Protein AF-M8D9A2-F1 (afdb_monomer_lite)

Structure (mmCIF, N/CA/C/O backbone):
data_AF-M8D9A2-F1
#
_entry.id   AF-M8D9A2-F1
#
loop_
_atom_site.group_PDB
_atom_site.id
_atom_site.type_symbol
_atom_site.label_atom_id
_atom_site.label_alt_id
_atom_site.label_comp_id
_atom_site.label_asym_id
_atom_site.label_entity_id
_atom_site.label_seq_id
_atom_site.pdbx_PDB_ins_code
_atom_site.Cartn_x
_atom_site.Cartn_y
_atom_site.Cartn_z
_atom_site.occupancy
_atom_site.B_iso_or_equiv
_atom_site.auth_seq_id
_atom_site.auth_comp_id
_atom_site.auth_asym_id
_atom_site.auth_atom_id
_atom_site.pdbx_PDB_model_num
ATOM 1 N N . MET A 1 1 ? -3.484 14.231 1.260 1.00 74.75 1 MET A N 1
ATOM 2 C CA . MET A 1 1 ? -4.108 12.984 0.738 1.00 74.75 1 MET A CA 1
ATOM 3 C C . MET A 1 1 ? -5.518 13.325 0.277 1.00 74.75 1 MET A C 1
ATOM 5 O O . MET A 1 1 ? -6.163 14.093 0.970 1.00 74.75 1 MET A O 1
ATOM 9 N N . ASN A 1 2 ? -6.001 12.800 -0.854 1.00 83.50 2 ASN A N 1
ATOM 10 C CA . ASN A 1 2 ? -7.378 13.061 -1.306 1.00 83.50 2 ASN A CA 1
ATOM 11 C C . ASN A 1 2 ? -8.268 11.840 -1.049 1.00 83.50 2 ASN A C 1
ATOM 13 O O . ASN A 1 2 ? -7.829 10.716 -1.286 1.00 83.50 2 ASN A O 1
ATOM 17 N N . LEU A 1 3 ? -9.509 12.056 -0.617 1.00 83.00 3 LEU A N 1
ATOM 18 C CA . LEU A 1 3 ? -10.518 11.009 -0.461 1.00 83.00 3 LEU A CA 1
ATOM 19 C C . LEU A 1 3 ? -11.647 11.236 -1.473 1.00 83.00 3 LEU A C 1
ATOM 21 O O . LEU A 1 3 ? -12.170 12.342 -1.576 1.00 83.00 3 LEU A O 1
ATOM 25 N N . TYR A 1 4 ? -12.014 10.204 -2.228 1.00 83.50 4 TYR A N 1
ATOM 26 C CA . TYR A 1 4 ? -13.156 10.246 -3.143 1.00 83.50 4 TYR A CA 1
ATOM 27 C C . TYR A 1 4 ? -13.792 8.858 -3.230 1.00 83.50 4 TYR A C 1
ATOM 29 O O . TYR A 1 4 ? -13.082 7.883 -3.463 1.00 83.50 4 TYR A O 1
ATOM 37 N N . GLU A 1 5 ? -15.107 8.772 -3.000 1.00 82.81 5 GLU A N 1
ATOM 38 C CA . GLU A 1 5 ? -15.883 7.515 -3.019 1.00 82.81 5 GLU A CA 1
ATOM 39 C C . GLU A 1 5 ? -15.228 6.380 -2.199 1.00 82.81 5 GLU A C 1
ATOM 41 O O . GLU A 1 5 ? -15.107 5.244 -2.646 1.00 82.81 5 GLU A O 1
ATOM 46 N N . GLY A 1 6 ? -14.724 6.693 -0.998 1.00 82.56 6 GLY A N 1
ATOM 47 C CA . GLY A 1 6 ? -14.054 5.711 -0.130 1.00 82.56 6 GLY A CA 1
ATOM 48 C C . GLY A 1 6 ? -12.653 5.280 -0.594 1.00 82.56 6 GLY A C 1
ATOM 49 O O . GLY A 1 6 ? -11.999 4.496 0.089 1.00 82.56 6 GLY A O 1
ATOM 50 N N . THR A 1 7 ? -12.154 5.814 -1.712 1.00 88.06 7 THR A N 1
ATOM 51 C CA . THR A 1 7 ? -10.780 5.604 -2.182 1.00 88.06 7 THR A CA 1
ATOM 52 C C . THR A 1 7 ? -9.871 6.725 -1.699 1.00 88.06 7 THR A C 1
ATOM 54 O O . THR A 1 7 ? -10.150 7.910 -1.902 1.00 88.06 7 THR A O 1
ATOM 57 N N . ARG A 1 8 ? -8.742 6.351 -1.098 1.00 90.38 8 ARG A N 1
ATOM 58 C CA . ARG A 1 8 ? -7.659 7.259 -0.715 1.00 90.38 8 ARG A CA 1
ATOM 59 C C . ARG A 1 8 ? -6.636 7.340 -1.834 1.00 90.38 8 ARG A C 1
ATOM 61 O O . ARG A 1 8 ? -6.152 6.318 -2.315 1.00 90.38 8 ARG A O 1
ATOM 68 N N . TYR A 1 9 ? -6.289 8.560 -2.216 1.00 91.38 9 TYR A N 1
ATOM 69 C CA . TYR A 1 9 ? -5.331 8.858 -3.271 1.00 91.38 9 TYR A CA 1
ATOM 70 C C . TYR A 1 9 ? -4.116 9.587 -2.700 1.00 91.38 9 TYR A C 1
ATOM 72 O O . TYR A 1 9 ? -4.245 10.626 -2.034 1.00 91.38 9 TYR A O 1
ATOM 80 N N . PHE A 1 10 ? -2.940 9.064 -3.027 1.00 90.69 10 PHE A N 1
ATOM 81 C CA . PHE A 1 10 ? -1.643 9.649 -2.716 1.00 90.69 10 PHE A CA 1
ATOM 82 C C . PHE A 1 10 ? -0.999 10.124 -4.025 1.00 90.69 10 PHE A C 1
ATOM 84 O O . PHE A 1 10 ? -0.809 9.346 -4.961 1.00 90.69 10 PHE A O 1
ATOM 91 N N . GLY A 1 11 ? -0.741 11.432 -4.103 1.00 88.56 11 GLY A N 1
ATOM 92 C CA . GLY A 1 11 ? -0.404 12.143 -5.339 1.00 88.56 11 GLY A CA 1
ATOM 93 C C . GLY A 1 11 ? -1.588 12.908 -5.952 1.00 88.56 11 GLY A C 1
ATOM 94 O O . GLY A 1 11 ? -2.758 12.708 -5.608 1.00 88.56 11 GLY A O 1
ATOM 95 N N . GLY A 1 12 ? -1.276 13.835 -6.856 1.00 84.94 12 GLY A N 1
ATOM 96 C CA . GLY A 1 12 ? -2.250 14.666 -7.567 1.00 84.94 12 GLY A CA 1
ATOM 97 C C . GLY A 1 12 ? -2.947 13.941 -8.725 1.00 84.94 12 GLY A C 1
ATOM 98 O O . GLY A 1 12 ? -2.465 12.930 -9.232 1.00 84.94 12 GLY A O 1
ATOM 99 N N . LYS A 1 13 ? -4.078 14.482 -9.212 1.00 83.81 13 LYS A N 1
ATOM 100 C CA . LYS A 1 13 ? -4.797 13.926 -10.384 1.00 83.81 13 LYS A CA 1
ATOM 101 C C . LYS A 1 13 ? -3.913 13.851 -11.637 1.00 83.81 13 LYS A C 1
ATOM 103 O O . LYS A 1 13 ? -4.006 12.878 -12.379 1.00 83.81 13 LYS A O 1
ATOM 108 N N . SER A 1 14 ? -3.043 14.840 -11.844 1.00 87.19 14 SER A N 1
ATOM 109 C CA . SER A 1 14 ? -2.070 14.878 -12.946 1.00 87.19 14 SER A CA 1
ATOM 110 C C . SER A 1 14 ? -0.977 13.810 -12.833 1.00 87.19 14 SER A C 1
ATOM 112 O O . SER A 1 14 ? -0.334 13.484 -13.826 1.00 87.19 14 SER A O 1
ATOM 114 N N . GLN A 1 15 ? -0.783 13.230 -11.646 1.00 88.56 15 GLN A N 1
ATOM 115 C CA . GLN A 1 15 ? 0.273 12.258 -11.370 1.00 88.56 15 GLN A CA 1
ATOM 116 C C . GLN A 1 15 ? -0.197 10.808 -11.511 1.00 88.56 15 GLN A C 1
ATOM 118 O O . GLN A 1 15 ? 0.584 9.900 -11.278 1.00 88.56 15 GLN A O 1
ATOM 123 N N . ARG A 1 16 ? -1.442 10.562 -11.945 1.00 88.12 16 ARG A N 1
ATOM 124 C CA . ARG A 1 16 ? -2.045 9.216 -12.038 1.00 88.12 16 ARG A CA 1
ATOM 125 C C . ARG A 1 16 ? -1.232 8.175 -12.816 1.00 88.12 16 ARG A C 1
ATOM 127 O O . ARG A 1 16 ? -1.439 6.986 -12.612 1.00 88.12 16 ARG A O 1
ATOM 134 N N . GLN A 1 17 ? -0.363 8.613 -13.726 1.00 88.94 17 GLN A N 1
ATOM 135 C CA . GLN A 1 17 ? 0.504 7.756 -14.546 1.00 88.94 17 GLN A CA 1
ATOM 136 C C . GLN A 1 17 ? 1.998 7.902 -14.203 1.00 88.94 17 GLN A C 1
ATOM 138 O O . GLN A 1 17 ? 2.859 7.427 -14.951 1.00 88.94 17 GLN A O 1
ATOM 143 N N . GLN A 1 18 ? 2.314 8.627 -13.131 1.00 92.38 18 GLN A N 1
ATOM 144 C CA . GLN A 1 18 ? 3.676 8.830 -12.652 1.00 92.38 18 GLN A CA 1
ATOM 145 C C . GLN A 1 18 ? 4.049 7.723 -11.668 1.00 92.38 18 GLN A C 1
ATOM 147 O O . GLN A 1 18 ? 3.187 7.175 -10.976 1.00 92.38 18 GLN A O 1
ATOM 152 N N . ALA A 1 19 ? 5.343 7.406 -11.624 1.00 92.56 19 ALA A N 1
ATOM 153 C CA . ALA A 1 19 ? 5.891 6.454 -10.670 1.00 92.56 19 ALA A CA 1
ATOM 154 C C . ALA A 1 19 ? 5.495 6.849 -9.242 1.00 92.56 19 ALA A C 1
ATOM 156 O O . ALA A 1 19 ? 5.564 8.021 -8.871 1.00 92.56 19 ALA A O 1
ATOM 157 N N . GLY A 1 20 ? 5.051 5.873 -8.458 1.00 92.25 20 GLY A N 1
ATOM 158 C CA . GLY A 1 20 ? 4.667 6.087 -7.072 1.00 92.25 20 GLY A CA 1
ATOM 159 C C . GLY A 1 20 ? 3.282 6.685 -6.865 1.00 92.25 20 GLY A C 1
ATOM 160 O O . GLY A 1 20 ? 2.914 6.909 -5.719 1.00 92.25 20 GLY A O 1
ATOM 161 N N . TYR A 1 21 ? 2.463 6.922 -7.894 1.00 95.19 21 TYR A N 1
ATOM 162 C CA . TYR A 1 21 ? 1.053 7.233 -7.644 1.00 95.19 21 TYR A CA 1
ATOM 163 C C . TYR A 1 21 ? 0.370 6.058 -6.942 1.00 95.19 21 TYR A C 1
ATOM 165 O O . TYR A 1 21 ? 0.480 4.925 -7.413 1.00 95.19 21 TYR A O 1
ATOM 173 N N . CYS A 1 22 ? -0.331 6.318 -5.834 1.00 95.06 22 CYS A N 1
ATOM 174 C CA . CYS A 1 22 ? -0.916 5.259 -5.015 1.00 95.06 22 CYS A CA 1
ATOM 175 C C . CYS A 1 22 ? -2.409 5.461 -4.743 1.00 95.06 22 CYS A C 1
ATOM 177 O O . CYS A 1 22 ? -2.891 6.579 -4.519 1.00 95.06 22 CYS A O 1
ATOM 179 N N . ARG A 1 23 ? -3.146 4.347 -4.763 1.00 94.31 23 ARG A N 1
ATOM 180 C CA . ARG A 1 23 ? -4.565 4.262 -4.413 1.00 94.31 23 ARG A CA 1
ATOM 181 C C . ARG A 1 23 ? -4.778 3.181 -3.372 1.00 94.31 23 ARG A C 1
ATOM 183 O O . ARG A 1 23 ? -4.321 2.058 -3.556 1.00 94.31 23 ARG A O 1
ATOM 190 N N . VAL A 1 24 ? -5.536 3.504 -2.334 1.00 92.62 24 VAL A N 1
ATOM 191 C CA . VAL A 1 24 ? -5.952 2.540 -1.314 1.00 92.62 24 VAL A CA 1
ATOM 192 C C . VAL A 1 24 ? -7.463 2.581 -1.191 1.00 92.62 24 VAL A C 1
ATOM 194 O O . VAL A 1 24 ? -8.029 3.651 -0.966 1.00 92.62 24 VAL A O 1
ATOM 197 N N . TYR A 1 25 ? -8.123 1.442 -1.371 1.00 91.50 25 TYR A N 1
ATOM 198 C CA . TYR A 1 25 ? -9.581 1.363 -1.319 1.00 91.50 25 TYR A CA 1
ATOM 199 C C . TYR A 1 25 ? -10.076 0.012 -0.819 1.00 91.50 25 TYR A C 1
ATOM 201 O O . TYR A 1 25 ? -9.382 -1.006 -0.912 1.00 91.50 25 TYR A O 1
ATOM 209 N N . ASP A 1 26 ? -11.309 0.025 -0.321 1.00 90.94 26 ASP A N 1
ATOM 210 C CA . ASP A 1 26 ? -12.055 -1.175 0.029 1.00 90.94 26 ASP A CA 1
ATOM 211 C C . ASP A 1 26 ? -12.391 -1.953 -1.249 1.00 90.94 26 ASP A C 1
ATOM 213 O O . ASP A 1 26 ? -13.255 -1.585 -2.054 1.00 90.94 26 ASP A O 1
ATOM 217 N N . LYS A 1 27 ? -11.644 -3.034 -1.461 1.00 92.94 27 LYS A N 1
ATOM 218 C CA . LYS A 1 27 ? -11.769 -3.866 -2.649 1.00 92.94 27 LYS A CA 1
ATOM 219 C C . LYS A 1 27 ? -12.929 -4.844 -2.532 1.00 92.94 27 LYS A C 1
ATOM 221 O O . LYS A 1 27 ? -13.445 -5.264 -3.566 1.00 92.94 27 LYS A O 1
ATOM 226 N N . LYS A 1 28 ? -13.344 -5.197 -1.315 1.00 92.00 28 LYS A N 1
ATOM 227 C CA . LYS A 1 28 ? -14.548 -5.997 -1.077 1.00 92.00 28 LYS A CA 1
ATOM 228 C C . LYS A 1 28 ? -15.772 -5.213 -1.524 1.00 92.00 28 LYS A C 1
ATOM 230 O O . LYS A 1 28 ? -16.492 -5.692 -2.396 1.00 92.00 28 LYS A O 1
ATOM 235 N N . LYS A 1 29 ? -15.929 -3.983 -1.032 1.00 89.44 29 LYS A N 1
ATOM 236 C CA . LYS A 1 29 ? -17.024 -3.095 -1.431 1.00 89.44 29 LYS A CA 1
ATOM 237 C C . LYS A 1 29 ? -17.048 -2.870 -2.944 1.00 89.44 29 LYS A C 1
ATOM 239 O O . LYS A 1 29 ? -18.090 -3.032 -3.568 1.00 89.44 29 LYS A O 1
ATOM 244 N N . GLU A 1 30 ? -15.893 -2.612 -3.564 1.00 90.56 30 GLU A N 1
ATOM 245 C CA . GLU A 1 30 ? -15.811 -2.452 -5.026 1.00 90.56 30 GLU A CA 1
ATOM 246 C C . GLU A 1 30 ? -16.245 -3.710 -5.799 1.00 90.56 30 GLU A C 1
ATOM 248 O O . GLU A 1 30 ? -16.907 -3.599 -6.833 1.00 90.56 30 GLU A O 1
ATOM 253 N N . GLN A 1 31 ? -15.893 -4.907 -5.319 1.00 90.62 31 GLN A N 1
ATOM 254 C CA . GLN A 1 31 ? -16.302 -6.167 -5.946 1.00 90.62 31 GLN A CA 1
ATOM 255 C C . GLN A 1 31 ? -17.784 -6.481 -5.739 1.00 90.62 31 GLN A C 1
ATOM 257 O O . GLN A 1 31 ? -18.425 -7.005 -6.654 1.00 90.62 31 GLN A O 1
ATOM 262 N N . GLU A 1 32 ? -18.334 -6.164 -4.573 1.00 91.62 32 GLU A N 1
ATOM 263 C CA . GLU A 1 32 ? -19.755 -6.340 -4.286 1.00 91.62 32 GLU A CA 1
ATOM 264 C C . GLU A 1 32 ? -20.599 -5.405 -5.156 1.00 91.62 32 GLU A C 1
ATOM 266 O O . GLU A 1 32 ? -21.479 -5.878 -5.874 1.00 91.62 32 GLU A O 1
ATOM 271 N N . GLU A 1 33 ? -20.271 -4.112 -5.185 1.00 89.94 33 GLU A N 1
ATOM 272 C CA . GLU A 1 33 ? -21.027 -3.098 -5.929 1.00 89.94 33 GLU A CA 1
ATOM 273 C C . GLU A 1 33 ? -20.955 -3.298 -7.447 1.00 89.94 33 GLU A C 1
ATOM 275 O O . GLU A 1 33 ? -21.956 -3.135 -8.142 1.00 89.94 33 GLU A O 1
ATOM 280 N N . ARG A 1 34 ? -19.782 -3.657 -7.987 1.00 89.75 34 ARG A N 1
ATOM 281 C CA . ARG A 1 34 ? -19.590 -3.738 -9.448 1.00 89.75 34 ARG A CA 1
ATOM 282 C C . ARG A 1 34 ? -19.732 -5.133 -10.028 1.00 89.75 34 ARG A C 1
ATOM 284 O O . ARG A 1 34 ? -20.019 -5.261 -11.215 1.00 89.75 34 ARG A O 1
ATOM 291 N N . LYS A 1 35 ? -19.450 -6.175 -9.244 1.00 89.38 35 LYS A N 1
ATOM 292 C CA . LYS A 1 35 ? -19.396 -7.564 -9.734 1.00 89.38 35 LYS A CA 1
ATOM 293 C C . LYS A 1 35 ? -20.370 -8.493 -9.015 1.00 89.38 35 LYS A C 1
ATOM 295 O O . LYS A 1 35 ? -20.419 -9.667 -9.372 1.00 89.38 35 LYS A O 1
ATOM 300 N N . GLY A 1 36 ? -21.091 -8.015 -7.997 1.00 88.69 36 GLY A N 1
ATOM 301 C CA . GLY A 1 36 ? -21.980 -8.843 -7.178 1.00 88.69 36 GLY A CA 1
ATOM 302 C C . GLY A 1 36 ? -21.255 -9.956 -6.413 1.00 88.69 36 GLY A C 1
ATOM 303 O O . GLY A 1 36 ? -21.890 -10.918 -5.981 1.00 88.69 36 GLY A O 1
ATOM 304 N N . LYS A 1 37 ? -19.924 -9.876 -6.271 1.00 89.44 37 LYS A N 1
ATOM 305 C CA . LYS A 1 37 ? -19.114 -10.924 -5.637 1.00 89.44 37 LYS A CA 1
ATOM 306 C C . LYS A 1 37 ? -18.992 -10.666 -4.143 1.00 89.44 37 LYS A C 1
ATOM 308 O O . LYS A 1 37 ? -18.294 -9.744 -3.738 1.00 89.44 37 LYS A O 1
ATOM 313 N N . LYS A 1 38 ? -19.611 -11.527 -3.336 1.00 87.62 38 LYS A N 1
ATOM 314 C CA . LYS A 1 38 ? -19.447 -11.512 -1.879 1.00 87.62 38 LYS A CA 1
ATOM 315 C C . LYS A 1 38 ? -18.100 -12.123 -1.504 1.00 87.62 38 LYS A C 1
ATOM 317 O O . LYS A 1 38 ? -17.825 -13.267 -1.859 1.00 87.62 38 LYS A O 1
ATOM 322 N N . THR A 1 39 ? -17.277 -11.359 -0.794 1.00 87.12 39 THR A N 1
ATOM 323 C CA . THR A 1 39 ? -15.972 -11.814 -0.290 1.00 87.12 39 THR A CA 1
ATOM 324 C C . THR A 1 39 ? -16.077 -12.075 1.211 1.00 87.12 39 THR A C 1
ATOM 326 O O . THR A 1 39 ? -16.644 -11.263 1.941 1.00 87.12 39 THR A O 1
ATOM 329 N N . VAL A 1 40 ? -15.552 -13.210 1.678 1.00 88.69 40 VAL A N 1
ATOM 330 C CA . VAL A 1 40 ? -15.475 -13.523 3.114 1.00 88.69 40 VAL A CA 1
ATOM 331 C C . VAL A 1 40 ? -14.311 -12.749 3.735 1.00 88.69 40 VAL A C 1
ATOM 333 O O . VAL A 1 40 ? -13.218 -12.738 3.177 1.00 88.69 40 VAL A O 1
ATOM 336 N N . GLY A 1 41 ? -14.541 -12.131 4.895 1.00 86.38 41 GLY A N 1
ATOM 337 C CA . GLY A 1 41 ? -13.539 -11.315 5.587 1.00 86.38 41 GLY A CA 1
ATOM 338 C C . GLY A 1 41 ? -13.425 -9.895 5.029 1.00 86.38 41 GLY A C 1
ATOM 339 O O . GLY A 1 41 ? -14.348 -9.402 4.378 1.00 86.38 41 GLY A O 1
ATOM 340 N N . GLU A 1 42 ? -12.304 -9.236 5.315 1.00 86.44 42 GLU A N 1
ATOM 341 C CA . GLU A 1 42 ? -11.985 -7.881 4.856 1.00 86.44 42 GLU A CA 1
ATOM 342 C C . GLU A 1 42 ? -10.996 -7.925 3.688 1.00 86.44 42 GLU A C 1
ATOM 344 O O . GLU A 1 42 ? -10.076 -8.742 3.675 1.00 86.44 42 GLU A O 1
ATOM 349 N N . LEU A 1 43 ? -11.175 -7.047 2.696 1.00 89.94 43 LEU A N 1
ATOM 350 C CA . LEU A 1 43 ? -10.293 -6.987 1.530 1.00 89.94 43 LEU A CA 1
ATOM 351 C C . LEU A 1 43 ? -9.998 -5.536 1.155 1.00 89.94 43 LEU A C 1
ATOM 353 O O . LEU A 1 43 ? -10.811 -4.855 0.533 1.00 89.94 43 LEU A O 1
ATOM 357 N N . THR A 1 44 ? -8.790 -5.087 1.478 1.00 90.81 44 THR A N 1
ATOM 358 C CA . THR A 1 44 ? -8.265 -3.784 1.055 1.00 90.81 44 THR A CA 1
ATOM 359 C C . THR A 1 44 ? -7.292 -3.983 -0.095 1.00 90.81 44 THR A C 1
ATOM 361 O O . THR A 1 44 ? -6.482 -4.908 -0.073 1.00 90.81 44 THR A O 1
ATOM 364 N N . ARG A 1 45 ? -7.344 -3.114 -1.107 1.00 93.12 45 ARG A N 1
ATOM 365 C CA . ARG A 1 45 ? -6.333 -3.089 -2.165 1.00 93.12 45 ARG A CA 1
ATOM 366 C C . ARG A 1 45 ? -5.488 -1.828 -2.074 1.00 93.12 45 ARG A C 1
ATOM 368 O O . ARG A 1 45 ? -6.026 -0.725 -2.017 1.00 93.12 45 ARG A O 1
ATOM 375 N N . VAL A 1 46 ? -4.175 -2.028 -2.139 1.00 94.00 46 VAL A N 1
ATOM 376 C CA . VAL A 1 46 ? -3.162 -0.990 -2.334 1.00 94.00 46 VAL A CA 1
ATOM 377 C C . VAL A 1 46 ? -2.643 -1.123 -3.764 1.00 94.00 46 VAL A C 1
ATOM 379 O O . VAL A 1 46 ? -2.180 -2.187 -4.160 1.00 94.00 46 VAL A O 1
ATOM 382 N N . GLU A 1 47 ? -2.770 -0.071 -4.567 1.00 94.75 47 GLU A N 1
ATOM 383 C CA . GLU A 1 47 ? -2.263 -0.029 -5.941 1.00 94.75 47 GLU A CA 1
ATOM 384 C C . GLU A 1 47 ? -1.202 1.057 -6.042 1.00 94.75 47 GLU A C 1
ATOM 386 O O . GLU A 1 47 ? -1.527 2.226 -5.847 1.00 94.75 47 GLU A O 1
ATOM 391 N N . ILE A 1 48 ? 0.033 0.682 -6.379 1.00 95.38 48 ILE A N 1
ATOM 392 C CA . ILE A 1 48 ? 1.157 1.605 -6.561 1.00 95.38 48 ILE A CA 1
ATOM 393 C C . ILE A 1 48 ? 1.617 1.521 -8.016 1.00 95.38 48 ILE A C 1
ATOM 395 O O . ILE A 1 48 ? 1.851 0.436 -8.547 1.00 95.38 48 ILE A O 1
ATOM 399 N N . VAL A 1 49 ? 1.724 2.667 -8.684 1.00 95.12 49 VAL A N 1
ATOM 400 C CA . VAL A 1 49 ? 2.173 2.730 -10.078 1.00 95.12 49 VAL A CA 1
ATOM 401 C C . VAL A 1 49 ? 3.685 2.534 -10.142 1.00 95.12 49 VAL A C 1
ATOM 403 O O . VAL A 1 49 ? 4.449 3.374 -9.664 1.00 95.12 49 VAL A O 1
ATOM 406 N N . TYR A 1 50 ? 4.120 1.457 -10.792 1.00 93.06 50 TYR A N 1
ATOM 407 C CA . TYR A 1 50 ? 5.512 1.270 -11.189 1.00 93.06 50 TYR A CA 1
ATOM 408 C C . TYR A 1 50 ? 5.753 1.870 -12.575 1.00 93.06 50 TYR A C 1
ATOM 410 O O . TYR A 1 50 ? 5.073 1.526 -13.543 1.00 93.06 50 TYR A O 1
ATOM 418 N N . ARG A 1 51 ? 6.723 2.780 -12.671 1.00 92.19 51 ARG A N 1
ATOM 419 C CA . ARG A 1 51 ? 7.194 3.334 -13.940 1.00 92.19 51 ARG A CA 1
ATOM 420 C C . ARG A 1 51 ? 8.689 3.636 -13.816 1.00 92.19 51 ARG A C 1
ATOM 422 O O . ARG A 1 51 ? 9.027 4.589 -13.116 1.00 92.19 51 ARG A O 1
ATOM 429 N N . PRO A 1 52 ? 9.573 2.855 -14.455 1.00 90.81 52 PRO A N 1
ATOM 430 C CA . PRO A 1 52 ? 11.003 3.121 -14.393 1.00 90.81 52 PRO A CA 1
ATOM 431 C C . PRO A 1 52 ? 11.321 4.466 -15.063 1.00 90.81 52 PRO A C 1
ATOM 433 O O . PRO A 1 52 ? 10.631 4.887 -15.997 1.00 90.81 52 PRO A O 1
ATOM 436 N N . ALA A 1 53 ? 12.346 5.157 -14.556 1.00 88.69 53 ALA A N 1
ATOM 437 C CA . ALA A 1 53 ? 12.790 6.438 -15.110 1.00 88.69 53 ALA A CA 1
ATOM 438 C C . ALA A 1 53 ? 13.356 6.271 -16.529 1.00 88.69 53 ALA A C 1
ATOM 440 O O . ALA A 1 53 ? 13.126 7.108 -17.402 1.00 88.69 53 ALA A O 1
ATOM 441 N N . GLU A 1 54 ? 14.041 5.153 -16.760 1.00 92.06 54 GLU A N 1
ATOM 442 C CA . GLU A 1 54 ? 14.632 4.784 -18.039 1.00 92.06 54 GLU A CA 1
ATOM 443 C C . GLU A 1 54 ? 13.919 3.574 -18.644 1.00 92.06 54 GLU A C 1
ATOM 445 O O . GLU A 1 54 ? 13.236 2.806 -17.961 1.00 92.06 54 GLU A O 1
ATOM 450 N N . LYS A 1 55 ? 14.057 3.407 -19.962 1.00 92.38 55 LYS A N 1
ATOM 451 C CA . LYS A 1 55 ? 13.535 2.222 -20.643 1.00 92.38 55 LYS A CA 1
ATOM 452 C C . LYS A 1 55 ? 14.411 1.027 -20.288 1.00 92.38 55 LYS A C 1
ATOM 454 O O . LYS A 1 55 ? 15.613 1.059 -20.521 1.00 92.38 55 LYS A O 1
ATOM 459 N N . ILE A 1 56 ? 13.783 -0.030 -19.790 1.00 90.94 56 ILE A N 1
ATOM 460 C CA . ILE A 1 56 ? 14.458 -1.280 -19.449 1.00 90.94 56 ILE A CA 1
ATOM 461 C C . ILE A 1 56 ? 14.276 -2.255 -20.621 1.00 90.94 56 ILE A C 1
ATOM 463 O O . ILE A 1 56 ? 13.132 -2.471 -21.039 1.00 90.94 56 ILE A O 1
ATOM 467 N N . PRO A 1 57 ? 15.359 -2.830 -21.175 1.00 89.00 57 PRO A N 1
ATOM 468 C CA . PRO A 1 57 ? 15.264 -3.910 -22.153 1.00 89.00 57 PRO A CA 1
ATOM 469 C C . PRO A 1 57 ? 14.473 -5.097 -21.597 1.00 89.00 57 PRO A C 1
ATOM 471 O O . PRO A 1 57 ? 14.604 -5.443 -20.422 1.00 89.00 57 PRO A O 1
ATOM 474 N N . MET A 1 58 ? 13.661 -5.736 -22.440 1.00 85.88 58 MET A N 1
ATOM 475 C CA . MET A 1 58 ? 12.772 -6.819 -22.005 1.00 85.88 58 MET A CA 1
ATOM 476 C C . MET A 1 58 ? 13.558 -7.981 -21.384 1.00 85.88 58 MET A C 1
ATOM 478 O O . MET A 1 58 ? 13.146 -8.526 -20.364 1.00 85.88 58 MET A O 1
ATOM 482 N N . GLU A 1 59 ? 14.720 -8.319 -21.943 1.00 85.19 59 GLU A N 1
ATOM 483 C CA . GLU A 1 59 ? 15.592 -9.388 -21.449 1.00 85.19 59 GLU A CA 1
ATOM 484 C C . GLU A 1 59 ? 16.176 -9.129 -20.050 1.00 85.19 59 GLU A C 1
ATOM 486 O O . GLU A 1 59 ? 16.555 -10.080 -19.360 1.00 85.19 59 GLU A O 1
ATOM 491 N N . SER A 1 60 ? 16.223 -7.864 -19.622 1.00 88.06 60 SER A N 1
ATOM 492 C CA . SER A 1 60 ? 16.754 -7.437 -18.323 1.00 88.06 60 SER A CA 1
ATOM 493 C C . SER A 1 60 ? 15.655 -7.089 -17.321 1.00 88.06 60 SER A C 1
ATOM 495 O O . SER A 1 60 ? 15.954 -6.848 -16.157 1.00 88.06 60 SER A O 1
ATOM 497 N N . LEU A 1 61 ? 14.380 -7.084 -17.727 1.00 89.06 61 LEU A N 1
ATOM 498 C CA . LEU A 1 61 ? 13.258 -6.628 -16.899 1.00 89.06 61 LEU A CA 1
ATOM 499 C C . LEU A 1 61 ? 13.171 -7.352 -15.544 1.00 89.06 61 LEU A C 1
ATOM 501 O O . LEU A 1 61 ? 12.842 -6.734 -14.533 1.00 89.06 61 LEU A O 1
ATOM 505 N N . ILE A 1 62 ? 13.535 -8.636 -15.506 1.00 89.69 62 ILE A N 1
ATOM 506 C CA . ILE A 1 62 ? 13.572 -9.446 -14.279 1.00 89.69 62 ILE A CA 1
ATOM 507 C C . ILE A 1 62 ? 14.518 -8.876 -13.206 1.00 89.69 62 ILE A C 1
ATOM 509 O O . ILE A 1 62 ? 14.261 -9.036 -12.020 1.00 89.69 62 ILE A O 1
ATOM 513 N N . GLN A 1 63 ? 15.577 -8.168 -13.611 1.00 89.31 63 GLN A N 1
ATOM 514 C CA . GLN A 1 63 ? 16.591 -7.585 -12.723 1.00 89.31 63 GLN A CA 1
ATOM 515 C C . GLN A 1 63 ? 16.151 -6.251 -12.107 1.00 89.31 63 GLN A C 1
ATOM 517 O O . GLN A 1 63 ? 16.845 -5.697 -11.258 1.00 89.31 63 GLN A O 1
ATOM 522 N N . HIS A 1 64 ? 15.003 -5.724 -12.536 1.00 92.00 64 HIS A N 1
ATOM 523 C CA . HIS A 1 64 ? 14.490 -4.426 -12.115 1.00 92.00 64 HIS A CA 1
ATOM 524 C C . HIS A 1 64 ? 13.081 -4.548 -11.518 1.00 92.00 64 HIS A C 1
ATOM 526 O O . HIS A 1 64 ? 12.128 -3.988 -12.080 1.00 92.00 64 HIS A O 1
ATOM 532 N N . PRO A 1 65 ? 12.920 -5.279 -10.398 1.00 92.25 65 PRO A N 1
ATOM 533 C CA . PRO A 1 65 ? 11.661 -5.293 -9.676 1.00 92.25 65 PRO A CA 1
ATOM 534 C C . PRO A 1 65 ? 11.354 -3.900 -9.095 1.00 92.25 65 PRO A C 1
ATOM 536 O O . PRO A 1 65 ? 12.271 -3.112 -8.828 1.00 92.25 65 PRO A O 1
ATOM 539 N N . PRO A 1 66 ? 10.071 -3.570 -8.878 1.00 93.31 66 PRO A N 1
ATOM 540 C CA . PRO A 1 66 ? 9.687 -2.345 -8.188 1.00 93.31 66 PRO A CA 1
ATOM 541 C C . PRO A 1 66 ? 10.264 -2.266 -6.766 1.00 93.31 66 PRO A C 1
ATOM 543 O O . PRO A 1 66 ? 10.283 -3.259 -6.048 1.00 93.31 66 PRO A O 1
ATOM 546 N N . GLN A 1 67 ? 10.664 -1.061 -6.349 1.00 94.50 67 GLN A N 1
ATOM 547 C CA . GLN A 1 67 ? 11.093 -0.744 -4.979 1.00 94.50 67 GLN A CA 1
ATOM 548 C C . GLN A 1 67 ? 10.115 0.262 -4.357 1.00 94.50 67 GLN A C 1
ATOM 550 O O . GLN A 1 67 ? 10.297 1.480 -4.431 1.00 94.50 67 GLN A O 1
ATOM 555 N N . PHE A 1 68 ? 9.013 -0.245 -3.818 1.00 95.25 68 PHE A N 1
ATOM 556 C CA . PHE A 1 68 ? 7.915 0.539 -3.266 1.00 95.25 68 PHE A CA 1
ATOM 557 C C . PHE A 1 68 ? 8.117 0.973 -1.810 1.00 95.25 68 PHE A C 1
ATOM 559 O O . PHE A 1 68 ? 7.555 2.004 -1.434 1.00 95.25 68 PHE A O 1
ATOM 566 N N . ASN A 1 69 ? 8.935 0.282 -1.011 1.00 95.12 69 ASN A N 1
ATOM 567 C CA . ASN A 1 69 ? 9.216 0.675 0.379 1.00 95.12 69 ASN A CA 1
ATOM 568 C C . ASN A 1 69 ? 9.931 2.034 0.471 1.00 95.12 69 ASN A C 1
ATOM 570 O O . ASN A 1 69 ? 9.782 2.756 1.455 1.00 95.12 69 ASN A O 1
ATOM 574 N N . ASN A 1 70 ? 10.651 2.431 -0.585 1.00 93.06 70 ASN A N 1
ATOM 575 C CA . ASN A 1 70 ? 11.254 3.763 -0.703 1.00 93.06 70 ASN A CA 1
ATOM 576 C C . ASN A 1 70 ? 10.212 4.886 -0.878 1.00 93.06 70 ASN A C 1
ATOM 578 O O . ASN A 1 70 ? 10.535 6.062 -0.719 1.00 93.06 70 ASN A O 1
ATOM 582 N N . LEU A 1 71 ? 8.974 4.539 -1.246 1.00 92.31 71 LEU A N 1
ATOM 583 C CA . LEU A 1 71 ? 7.898 5.484 -1.559 1.00 92.31 71 LEU A CA 1
ATOM 584 C C . LEU A 1 71 ? 6.809 5.486 -0.489 1.00 92.31 71 LEU A C 1
ATOM 586 O O . LEU A 1 71 ? 6.265 6.540 -0.158 1.00 92.31 71 LEU A O 1
ATOM 590 N N . TYR A 1 72 ? 6.472 4.307 0.029 1.00 93.38 72 TYR A N 1
ATOM 591 C CA . TYR A 1 72 ? 5.386 4.120 0.974 1.00 93.38 72 TYR A CA 1
ATOM 592 C C . TYR A 1 72 ? 5.787 3.181 2.093 1.00 93.38 72 TYR A C 1
ATOM 594 O O . TYR A 1 72 ? 6.490 2.199 1.898 1.00 93.38 72 TYR A O 1
ATOM 602 N N . PHE A 1 73 ? 5.228 3.461 3.259 1.00 90.50 73 PHE A N 1
ATOM 603 C CA . PHE A 1 73 ? 5.281 2.593 4.416 1.00 90.50 73 PHE A CA 1
ATOM 604 C C . PHE A 1 73 ? 3.855 2.225 4.810 1.00 90.50 73 PHE A C 1
ATOM 606 O O . PHE A 1 73 ? 2.957 3.074 4.782 1.00 90.50 73 PHE A O 1
ATOM 613 N N . CYS A 1 74 ? 3.633 0.963 5.162 1.00 90.94 74 CYS A N 1
ATOM 614 C CA . CYS A 1 74 ? 2.328 0.471 5.569 1.00 90.94 74 CYS A CA 1
ATOM 615 C C . CYS A 1 74 ? 2.466 -0.417 6.796 1.00 90.94 74 CYS A C 1
ATOM 617 O O . CYS A 1 74 ? 3.341 -1.274 6.871 1.00 90.94 74 CYS A O 1
ATOM 619 N N . GLN A 1 75 ? 1.576 -0.189 7.753 1.00 90.56 75 GLN A N 1
ATOM 620 C CA . GLN A 1 75 ? 1.448 -1.005 8.944 1.00 90.56 75 GLN A CA 1
ATOM 621 C C . GLN A 1 75 ? 0.010 -1.455 9.097 1.00 90.56 75 GLN A C 1
ATOM 623 O O . GLN A 1 75 ? -0.923 -0.670 8.885 1.00 90.56 75 GLN A O 1
ATOM 628 N N . VAL A 1 76 ? -0.155 -2.720 9.464 1.00 87.75 76 VAL A N 1
ATOM 629 C CA . VAL A 1 76 ? -1.466 -3.331 9.645 1.00 87.75 76 VAL A CA 1
ATOM 630 C C . VAL A 1 76 ? -1.900 -3.119 11.082 1.00 87.75 76 VAL A C 1
ATOM 632 O O . VAL A 1 76 ? -1.348 -3.685 12.020 1.00 87.75 76 VAL A O 1
ATOM 635 N N . LEU A 1 77 ? -2.901 -2.266 11.259 1.00 86.06 77 LEU A N 1
ATOM 636 C CA . LEU A 1 77 ? -3.437 -1.966 12.574 1.00 86.06 77 LEU A CA 1
ATOM 637 C C . LEU A 1 77 ? -4.518 -2.984 12.940 1.00 86.06 77 LEU A C 1
ATOM 639 O O . LEU A 1 77 ? -5.682 -2.809 12.579 1.00 86.06 77 LEU A O 1
ATOM 643 N N . ASN A 1 78 ? -4.109 -4.037 13.648 1.00 83.25 78 ASN A N 1
ATOM 644 C CA . ASN A 1 78 ? -4.979 -5.159 14.010 1.00 83.25 78 ASN A CA 1
ATOM 645 C C . ASN A 1 78 ? -5.749 -4.927 15.315 1.00 83.25 78 ASN A C 1
ATOM 647 O O . ASN A 1 78 ? -6.851 -5.447 15.481 1.00 83.25 78 ASN A O 1
ATOM 651 N N . ASP A 1 79 ? -5.187 -4.139 16.236 1.00 85.88 79 ASP A N 1
ATOM 652 C CA . ASP A 1 79 ? -5.786 -3.891 17.544 1.00 85.88 79 ASP A CA 1
ATOM 653 C C . ASP A 1 79 ? -5.765 -2.404 17.925 1.00 85.88 79 ASP A C 1
ATOM 655 O O . ASP A 1 79 ? -4.732 -1.733 17.911 1.00 85.88 79 ASP A O 1
ATOM 659 N N . LEU A 1 80 ? -6.940 -1.894 18.296 1.00 89.31 80 LEU A N 1
ATOM 660 C CA . LEU A 1 80 ? -7.142 -0.529 18.783 1.00 89.31 80 LEU A CA 1
ATOM 661 C C . LEU A 1 80 ? -7.393 -0.463 20.292 1.00 89.31 80 LEU A C 1
ATOM 663 O O . LEU A 1 80 ? -7.567 0.637 20.827 1.00 89.31 80 LEU A O 1
ATOM 667 N N . THR A 1 81 ? -7.454 -1.599 20.992 1.00 88.81 81 THR A N 1
ATOM 668 C CA . THR A 1 81 ? -7.691 -1.641 22.438 1.00 8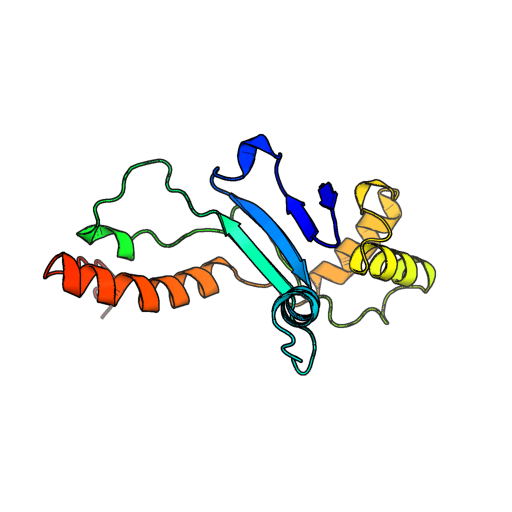8.81 81 THR A CA 1
ATOM 669 C C . THR A 1 81 ? -6.694 -0.813 23.255 1.00 88.81 81 THR A C 1
ATOM 671 O O . THR A 1 81 ? -7.162 -0.172 24.204 1.00 88.81 81 THR A O 1
ATOM 674 N N . PRO A 1 82 ? -5.400 -0.680 22.878 1.00 89.50 82 PRO A N 1
ATOM 675 C CA . PRO A 1 82 ? -4.458 0.152 23.627 1.00 89.50 82 PRO A CA 1
ATOM 676 C C . PRO A 1 82 ? -4.767 1.655 23.545 1.00 89.50 82 PRO A C 1
ATOM 678 O O . PRO A 1 82 ? -4.294 2.438 24.370 1.00 89.50 82 PRO A O 1
ATOM 681 N N . LEU A 1 83 ? -5.563 2.093 22.562 1.00 89.12 83 LEU A N 1
ATOM 682 C CA . LEU A 1 83 ? -5.952 3.494 22.431 1.00 89.12 83 LEU A CA 1
ATOM 683 C C . LEU A 1 83 ? -7.069 3.854 23.405 1.00 89.12 83 LEU A C 1
ATOM 685 O O . LEU A 1 83 ? -8.093 3.170 23.501 1.00 89.12 83 LEU A O 1
ATOM 689 N N . LYS A 1 84 ? -6.936 5.031 24.025 1.00 91.75 84 LYS A N 1
ATOM 690 C CA . LYS A 1 84 ? -8.051 5.687 24.721 1.00 91.75 84 LYS A CA 1
ATOM 691 C C . LYS A 1 84 ? -9.254 5.855 23.770 1.00 91.75 84 LYS A C 1
ATOM 693 O O . LYS A 1 84 ? -9.034 6.052 22.570 1.00 91.75 84 LYS A O 1
ATOM 698 N N . PRO A 1 85 ? -10.502 5.850 24.282 1.00 93.56 85 PRO A N 1
ATO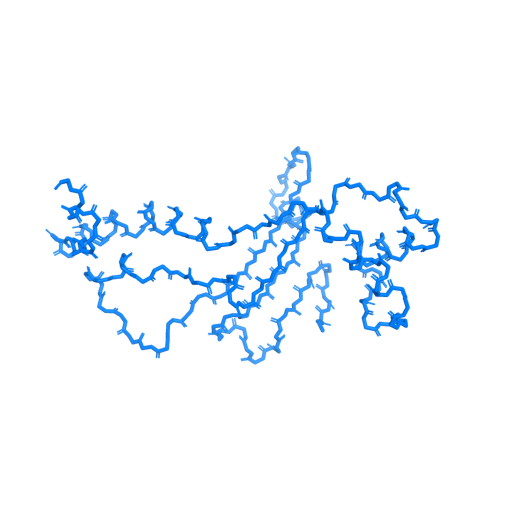M 699 C CA . PRO A 1 85 ? -11.715 5.893 23.455 1.00 93.56 85 PRO A CA 1
ATOM 700 C C . PRO A 1 85 ? -11.721 7.007 22.403 1.00 93.56 85 PRO A C 1
ATOM 702 O O . PRO A 1 85 ? -12.057 6.772 21.248 1.00 93.56 85 PRO A O 1
ATOM 705 N N . GLU A 1 86 ? -11.254 8.197 22.774 1.00 91.62 86 GLU A N 1
ATOM 706 C CA . GLU A 1 86 ? -11.142 9.344 21.872 1.00 91.62 86 GLU A CA 1
ATOM 707 C C . GLU A 1 86 ? -10.208 9.073 20.678 1.00 91.62 86 GLU A C 1
ATOM 709 O O . GLU A 1 86 ? -10.572 9.299 19.528 1.00 91.62 86 GLU A O 1
ATOM 714 N N . LYS A 1 87 ? -9.005 8.532 20.922 1.00 91.44 87 LYS A N 1
ATOM 715 C CA . LYS A 1 87 ? -8.043 8.228 19.848 1.00 91.44 87 LYS A CA 1
ATOM 716 C C . LYS A 1 87 ? -8.533 7.073 18.975 1.00 91.44 87 LYS A C 1
ATOM 718 O O . LYS A 1 87 ? -8.309 7.079 17.769 1.00 91.44 87 LYS A O 1
ATOM 723 N N . ARG A 1 88 ? -9.232 6.108 19.574 1.00 92.75 88 ARG A N 1
ATOM 724 C CA . ARG A 1 88 ? -9.877 5.004 18.856 1.00 92.75 88 ARG A CA 1
ATOM 725 C C . ARG A 1 88 ? -10.952 5.512 17.900 1.00 92.75 88 ARG A C 1
ATOM 727 O O . ARG A 1 88 ? -10.963 5.104 16.746 1.00 92.75 88 ARG A O 1
ATOM 734 N N . ALA A 1 89 ? -11.795 6.441 18.353 1.00 92.75 89 ALA A N 1
ATOM 735 C CA . ALA A 1 89 ? -12.800 7.081 17.509 1.00 92.75 89 ALA A CA 1
ATOM 736 C C . ALA A 1 89 ? -12.160 7.822 16.324 1.00 92.75 89 ALA A C 1
ATOM 738 O O . ALA A 1 89 ? -12.636 7.686 15.202 1.00 92.75 89 ALA A O 1
ATOM 739 N N . ILE A 1 90 ? -11.039 8.522 16.546 1.00 92.75 90 ILE A N 1
ATOM 740 C CA . ILE A 1 90 ? -10.269 9.177 15.474 1.00 92.75 90 ILE A CA 1
ATOM 741 C C . ILE A 1 90 ? -9.787 8.158 14.437 1.00 92.75 90 ILE A C 1
ATOM 743 O O . ILE A 1 90 ? -10.015 8.343 13.244 1.00 92.75 90 ILE A O 1
ATOM 747 N N . VAL A 1 91 ? -9.141 7.074 14.877 1.00 90.94 91 VAL A N 1
ATOM 748 C CA . VAL A 1 91 ? -8.638 6.038 13.963 1.00 90.94 91 VAL A CA 1
ATOM 749 C C . VAL A 1 91 ? -9.777 5.416 13.161 1.00 90.94 91 VAL A C 1
ATOM 751 O O . VAL A 1 91 ? -9.657 5.306 11.944 1.00 90.94 91 VAL A O 1
ATOM 754 N N . LEU A 1 92 ? -10.893 5.078 13.809 1.00 90.50 92 LEU A N 1
ATOM 755 C CA . LEU A 1 92 ? -12.070 4.523 13.140 1.00 90.50 92 LEU A CA 1
ATOM 756 C C . LEU A 1 92 ? -12.681 5.514 12.141 1.00 90.50 92 LEU A C 1
ATOM 758 O O . LEU A 1 92 ? -13.022 5.118 11.028 1.00 90.50 92 LEU A O 1
ATOM 762 N N . ALA A 1 93 ? -12.780 6.799 12.488 1.00 89.94 93 ALA A N 1
ATOM 763 C CA . ALA A 1 93 ? -13.278 7.832 11.581 1.00 89.94 93 ALA A CA 1
ATOM 764 C C . ALA A 1 93 ? -12.392 7.962 10.335 1.00 89.94 93 ALA A C 1
ATOM 766 O O . ALA A 1 93 ? -12.900 8.010 9.214 1.00 89.94 93 ALA A O 1
ATOM 767 N N . VAL A 1 94 ? -11.068 7.940 10.511 1.00 88.19 94 VAL A N 1
ATOM 768 C CA . VAL A 1 94 ? -10.115 7.960 9.393 1.00 88.19 94 VAL A CA 1
ATOM 769 C C . VAL A 1 94 ? -10.195 6.674 8.574 1.00 88.19 94 VAL A C 1
ATOM 771 O O . VAL A 1 94 ? -10.215 6.735 7.345 1.00 88.19 94 VAL A O 1
ATOM 774 N N . GLN A 1 95 ? -10.284 5.509 9.226 1.00 84.38 95 GLN A N 1
ATOM 775 C CA . GLN A 1 95 ? -10.431 4.208 8.568 1.00 84.38 95 GLN A CA 1
ATOM 776 C C . GLN A 1 95 ? -11.650 4.173 7.643 1.00 84.38 95 GLN A C 1
ATOM 778 O O . GLN A 1 95 ? -11.509 3.822 6.473 1.00 84.38 95 GLN A O 1
ATOM 783 N N . ASN A 1 96 ? -12.790 4.659 8.130 1.00 82.75 96 ASN A N 1
ATOM 784 C CA . ASN A 1 96 ? -14.049 4.720 7.390 1.00 82.75 96 ASN A CA 1
ATOM 785 C C . ASN A 1 96 ? -14.142 5.904 6.409 1.00 82.75 96 ASN A C 1
ATOM 787 O O . ASN A 1 96 ? -15.176 6.094 5.774 1.00 82.75 96 ASN A O 1
ATOM 791 N N . GLY A 1 97 ? -13.084 6.713 6.271 1.00 81.75 97 GLY A N 1
ATOM 792 C CA . GLY A 1 97 ? -13.075 7.858 5.360 1.00 81.75 97 GLY A CA 1
ATOM 793 C C . GLY A 1 97 ? -14.032 8.982 5.768 1.00 81.75 97 GLY A C 1
ATOM 794 O O . GLY A 1 97 ? -14.437 9.778 4.930 1.00 81.75 97 GLY A O 1
ATOM 795 N N . LEU A 1 98 ? -14.412 9.063 7.041 1.00 87.44 98 LEU A N 1
ATOM 796 C CA . LEU A 1 98 ? -15.221 10.171 7.553 1.00 87.44 98 LEU A CA 1
ATOM 797 C C . LEU A 1 98 ? -14.378 11.433 7.754 1.00 87.44 98 LEU A C 1
ATOM 799 O O . LEU A 1 98 ? -14.902 12.538 7.694 1.00 87.44 98 LEU A O 1
ATOM 803 N N . MET A 1 99 ? -13.079 11.253 8.006 1.00 88.38 99 MET A N 1
ATOM 804 C CA . MET A 1 99 ? -12.107 12.322 8.231 1.00 88.38 99 MET A CA 1
ATOM 805 C C . MET A 1 99 ? -10.741 11.922 7.664 1.00 88.38 99 MET A C 1
ATOM 807 O O . MET A 1 99 ? -10.459 10.750 7.401 1.00 88.38 99 MET A O 1
ATOM 811 N N . THR A 1 100 ? -9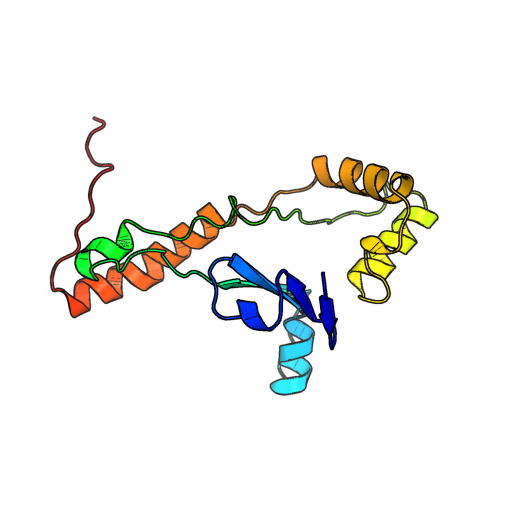.860 12.896 7.506 1.00 86.31 100 THR A N 1
ATOM 812 C CA . THR A 1 100 ? -8.464 12.721 7.108 1.00 86.31 100 THR A CA 1
ATOM 813 C C . THR A 1 100 ? -7.536 13.030 8.279 1.00 86.31 100 THR A C 1
ATOM 815 O O . THR A 1 100 ? -7.867 13.807 9.172 1.00 86.31 100 THR A O 1
ATOM 818 N N . MET A 1 101 ? -6.334 12.442 8.291 1.00 86.69 101 MET A N 1
ATOM 819 C CA . MET A 1 101 ? -5.365 12.724 9.359 1.00 86.69 101 MET A CA 1
ATOM 820 C C . MET A 1 101 ? -4.990 14.210 9.423 1.00 86.69 101 MET A C 1
ATOM 822 O O . MET A 1 101 ? -4.677 14.702 10.503 1.00 86.69 101 MET A O 1
ATOM 826 N N . ASP A 1 102 ? -5.045 14.932 8.303 1.00 88.12 102 ASP A N 1
ATOM 827 C CA . ASP A 1 102 ? -4.672 16.346 8.210 1.00 88.12 102 ASP A CA 1
ATOM 828 C C . ASP A 1 102 ? -5.556 17.260 9.076 1.00 88.12 102 ASP A C 1
ATOM 830 O O . ASP A 1 102 ? -5.070 18.283 9.550 1.00 88.12 102 ASP A O 1
ATOM 834 N N . GLU A 1 103 ? -6.778 16.830 9.396 1.00 90.31 103 GLU A N 1
ATOM 835 C CA . GLU A 1 103 ? -7.740 17.562 10.230 1.00 90.31 103 GLU A CA 1
ATOM 836 C C . GLU A 1 103 ? -7.426 17.514 11.736 1.00 90.31 103 GLU A C 1
ATOM 838 O O . GLU A 1 103 ? -7.978 18.291 12.512 1.00 90.31 103 GLU A O 1
ATOM 843 N N . PHE A 1 104 ? -6.527 16.628 12.179 1.00 90.62 104 PHE A N 1
ATOM 844 C CA . PHE A 1 104 ? -6.211 16.459 13.599 1.00 90.62 104 PHE A CA 1
ATOM 845 C C . PHE A 1 104 ? -4.912 17.152 14.014 1.00 90.62 104 PHE A C 1
ATOM 847 O O . PHE A 1 104 ? -3.938 17.245 13.258 1.00 90.62 104 PHE A O 1
ATOM 854 N N . THR A 1 105 ? -4.853 17.572 15.281 1.00 92.44 105 THR A N 1
ATOM 855 C CA . THR A 1 105 ? -3.650 18.199 15.843 1.00 92.44 105 THR A CA 1
ATOM 856 C C . THR A 1 105 ? -2.472 17.211 15.924 1.00 92.44 105 THR A C 1
ATOM 858 O O . THR A 1 105 ? -2.675 15.995 16.059 1.00 92.44 105 THR A O 1
ATOM 861 N N . PRO A 1 106 ? -1.213 17.701 15.921 1.00 93.12 106 PRO A N 1
ATOM 862 C CA . PRO A 1 106 ? -0.020 16.853 16.020 1.00 93.12 106 PRO A CA 1
ATOM 863 C C . PRO A 1 106 ? 0.024 15.942 17.253 1.00 93.12 106 PRO A C 1
ATOM 865 O O . PRO A 1 106 ? 0.745 14.946 17.255 1.00 93.12 106 PRO A O 1
ATOM 868 N N . HIS A 1 107 ? -0.709 16.277 18.317 1.00 91.25 107 HIS A N 1
ATOM 869 C CA . HIS A 1 107 ? -0.794 15.444 19.513 1.00 91.25 107 HIS A CA 1
ATOM 870 C C . HIS A 1 107 ? -1.526 14.118 19.235 1.00 91.25 107 HIS A C 1
ATOM 872 O O . HIS A 1 107 ? -0.997 13.062 19.573 1.00 91.25 107 HIS A O 1
ATOM 878 N N . HIS A 1 108 ? -2.689 14.134 18.562 1.00 90.50 108 HIS A N 1
ATOM 879 C CA . HIS A 1 108 ? -3.399 12.890 18.211 1.00 90.50 108 HIS A CA 1
ATOM 880 C C . HIS A 1 108 ? -2.589 12.047 17.222 1.00 90.50 108 HIS A C 1
ATOM 882 O O . HIS A 1 108 ? -2.496 10.833 17.391 1.00 90.50 108 HIS A O 1
ATOM 888 N N . LYS A 1 109 ? -1.950 12.701 16.241 1.00 91.06 109 LYS A N 1
ATOM 889 C CA . LYS A 1 109 ? -1.098 12.041 15.240 1.00 91.06 109 LYS A CA 1
ATOM 890 C C . LYS A 1 109 ? 0.040 11.250 15.889 1.00 91.06 109 LYS A C 1
ATOM 892 O O . LYS A 1 109 ? 0.259 10.102 15.522 1.00 91.06 109 LYS A O 1
ATOM 897 N N . ARG A 1 110 ? 0.727 11.839 16.877 1.00 91.44 110 ARG A N 1
ATOM 898 C CA . ARG A 1 110 ? 1.846 11.196 17.587 1.00 91.44 110 ARG A CA 1
ATOM 899 C C . ARG A 1 110 ? 1.424 9.949 18.356 1.00 91.44 110 ARG A C 1
ATOM 901 O O . ARG A 1 110 ? 2.054 8.916 18.187 1.00 91.44 110 ARG A O 1
ATOM 908 N N . THR A 1 111 ? 0.335 10.013 19.121 1.00 88.44 111 THR A N 1
ATOM 909 C CA . THR A 1 111 ? -0.160 8.843 19.869 1.00 88.44 111 THR A CA 1
ATOM 910 C C . THR A 1 111 ? -0.543 7.688 18.941 1.00 88.44 111 THR A C 1
ATOM 912 O O . THR A 1 111 ? -0.259 6.534 19.240 1.00 88.44 111 THR A O 1
ATOM 915 N N . ILE A 1 112 ? -1.170 7.986 17.798 1.00 87.81 112 ILE A N 1
ATOM 916 C CA . ILE A 1 112 ? -1.511 6.960 16.802 1.00 87.81 112 ILE A CA 1
ATOM 917 C C . ILE A 1 112 ? -0.233 6.388 16.170 1.00 87.81 112 ILE A C 1
ATOM 919 O O . ILE A 1 112 ? -0.107 5.175 16.044 1.00 87.81 112 ILE A O 1
ATOM 923 N N . ALA A 1 113 ? 0.739 7.237 15.829 1.00 88.69 113 ALA A N 1
ATOM 924 C CA . ALA A 1 113 ? 2.024 6.799 15.286 1.00 88.69 113 ALA A CA 1
ATOM 925 C C . ALA A 1 113 ? 2.822 5.925 16.270 1.00 88.69 113 ALA A C 1
ATOM 927 O O . ALA A 1 113 ? 3.495 4.991 15.850 1.00 88.69 113 ALA A O 1
ATOM 928 N N . GLU A 1 114 ? 2.748 6.197 17.573 1.00 89.75 114 GLU A N 1
ATOM 929 C CA . GLU A 1 114 ? 3.379 5.367 18.606 1.00 89.75 114 GLU A CA 1
ATOM 930 C C . GLU A 1 114 ? 2.788 3.961 18.660 1.00 89.75 114 GLU A C 1
ATOM 932 O O . GLU A 1 114 ? 3.551 3.001 18.714 1.00 89.75 114 GLU A O 1
ATOM 937 N N . LEU A 1 115 ? 1.459 3.828 18.579 1.00 87.06 115 LEU A N 1
ATOM 938 C CA . LEU A 1 115 ? 0.818 2.515 18.478 1.00 87.06 115 LEU A CA 1
ATOM 939 C C . LEU A 1 115 ? 1.262 1.776 17.217 1.00 87.06 115 LEU A C 1
ATOM 941 O O . LEU A 1 115 ? 1.540 0.583 17.261 1.00 87.06 115 LEU A O 1
ATOM 945 N N . LEU A 1 116 ? 1.322 2.496 16.099 1.00 86.31 116 LEU A N 1
ATOM 946 C CA . LEU A 1 116 ? 1.691 1.937 14.809 1.00 86.31 116 LEU A CA 1
ATOM 947 C C . LEU A 1 116 ? 3.101 1.322 14.833 1.00 86.31 116 LEU A C 1
ATOM 949 O O . LEU A 1 116 ? 3.292 0.253 14.272 1.00 86.31 116 LEU A O 1
ATOM 953 N N . LYS A 1 117 ? 4.065 1.882 15.577 1.00 86.50 117 LYS A N 1
ATOM 954 C CA . LYS A 1 117 ? 5.439 1.340 15.672 1.00 86.50 117 LYS A CA 1
ATOM 955 C C . LYS A 1 117 ? 5.535 -0.123 16.119 1.00 86.50 117 LYS A C 1
ATOM 957 O O . LYS A 1 117 ? 6.501 -0.776 15.744 1.00 86.50 117 LYS A O 1
ATOM 962 N N . SER A 1 118 ? 4.594 -0.621 16.923 1.00 84.50 118 SER A N 1
ATOM 963 C CA . SER A 1 118 ? 4.588 -2.021 17.375 1.00 84.50 118 SER A CA 1
ATOM 964 C C . SER A 1 118 ? 3.801 -2.959 16.460 1.00 84.50 118 SER A C 1
ATOM 966 O O . SER A 1 118 ? 3.725 -4.153 16.738 1.00 84.50 118 SER A O 1
ATOM 968 N N . GLN A 1 119 ? 3.186 -2.428 15.403 1.00 88.25 119 GLN A N 1
ATOM 969 C CA . GLN A 1 119 ? 2.375 -3.201 14.476 1.00 88.25 119 GLN A CA 1
ATOM 970 C C . GLN A 1 119 ? 3.224 -3.849 13.386 1.00 88.25 119 GLN A C 1
ATOM 972 O O . GLN A 1 119 ? 4.316 -3.382 13.049 1.00 88.25 119 GLN A O 1
ATOM 977 N N . GLU A 1 120 ? 2.657 -4.900 12.803 1.00 90.94 120 GLU A N 1
ATOM 978 C CA . GLU A 1 120 ? 3.200 -5.568 11.629 1.00 90.94 120 GLU A CA 1
ATOM 979 C C . GLU A 1 120 ? 3.382 -4.571 10.481 1.00 90.94 120 GLU A C 1
ATOM 981 O O . GLU A 1 120 ? 2.474 -3.805 10.143 1.00 90.94 120 GLU A O 1
ATOM 986 N N . VAL A 1 121 ? 4.578 -4.583 9.897 1.00 92.75 121 VAL A N 1
ATOM 987 C CA . VAL A 1 121 ? 4.938 -3.776 8.733 1.00 92.75 121 VAL A CA 1
ATOM 988 C C . VAL A 1 121 ? 4.727 -4.619 7.486 1.00 92.75 121 VAL A C 1
ATOM 990 O O . VAL A 1 121 ? 5.211 -5.744 7.408 1.00 92.75 121 VAL A O 1
ATOM 993 N N . VAL A 1 122 ? 4.042 -4.054 6.496 1.00 93.31 122 VAL A N 1
ATOM 994 C CA . VAL A 1 122 ? 3.935 -4.664 5.171 1.00 93.31 122 VAL A CA 1
ATOM 995 C C . VAL A 1 122 ? 5.199 -4.334 4.389 1.00 93.31 122 VAL A C 1
ATOM 997 O O . VAL A 1 122 ? 5.475 -3.163 4.123 1.00 93.31 122 VAL A O 1
ATOM 1000 N N . ASP A 1 123 ? 5.946 -5.366 4.008 1.00 95.38 123 ASP A N 1
ATOM 1001 C CA . ASP A 1 123 ? 7.090 -5.239 3.112 1.00 95.38 123 ASP A CA 1
ATOM 1002 C C . ASP A 1 123 ? 6.618 -5.289 1.650 1.00 95.38 123 ASP A C 1
ATOM 1004 O O . ASP A 1 123 ? 6.383 -6.359 1.082 1.00 95.38 123 ASP A O 1
ATOM 1008 N N . PHE A 1 124 ? 6.447 -4.115 1.038 1.00 95.56 124 PHE A N 1
ATOM 1009 C CA . PHE A 1 124 ? 5.998 -4.026 -0.348 1.00 95.56 124 PHE A CA 1
ATOM 1010 C C . PHE A 1 124 ? 7.048 -4.498 -1.349 1.00 95.56 124 PHE A C 1
ATOM 1012 O O . PHE A 1 124 ? 6.663 -5.000 -2.402 1.00 95.56 124 PHE A O 1
ATOM 1019 N N . ASP A 1 125 ? 8.338 -4.333 -1.051 1.00 95.62 125 ASP A N 1
ATOM 1020 C CA . ASP A 1 125 ? 9.412 -4.757 -1.952 1.00 95.62 125 ASP A CA 1
ATOM 1021 C C . ASP A 1 125 ? 9.444 -6.277 -2.040 1.00 95.62 125 ASP A C 1
ATO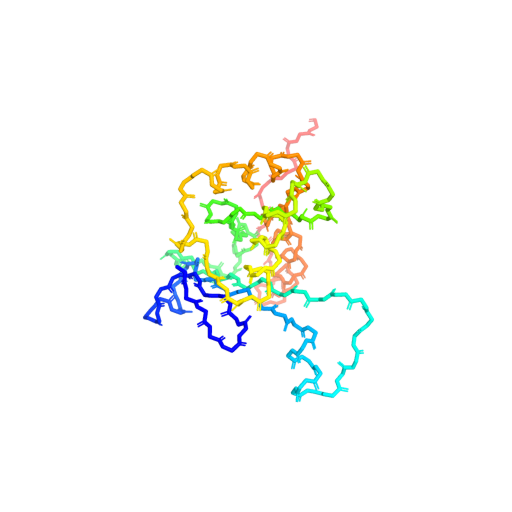M 1023 O O . ASP A 1 125 ? 9.435 -6.814 -3.143 1.00 95.62 125 ASP A O 1
ATOM 1027 N N . SER A 1 126 ? 9.386 -6.970 -0.900 1.00 95.31 126 SER A N 1
ATOM 1028 C CA . SER A 1 126 ? 9.345 -8.436 -0.878 1.00 95.31 126 SER A CA 1
ATOM 1029 C C . SER A 1 126 ? 8.139 -8.983 -1.651 1.00 95.31 126 SER A C 1
ATOM 1031 O O . SER A 1 126 ? 8.308 -9.842 -2.515 1.00 95.31 126 SER A O 1
ATOM 1033 N N . ILE A 1 127 ? 6.940 -8.425 -1.426 1.00 94.12 127 ILE A N 1
ATOM 1034 C CA . ILE A 1 127 ? 5.721 -8.818 -2.160 1.00 94.12 127 ILE A CA 1
ATOM 1035 C C . ILE A 1 127 ? 5.862 -8.528 -3.660 1.00 94.12 127 ILE A C 1
ATOM 1037 O O . ILE A 1 127 ? 5.456 -9.334 -4.500 1.00 94.12 127 ILE A O 1
ATOM 1041 N N . ALA A 1 128 ? 6.406 -7.362 -4.018 1.00 93.25 128 ALA A N 1
ATOM 1042 C CA . ALA A 1 128 ? 6.569 -6.981 -5.411 1.00 93.25 128 ALA A CA 1
ATOM 1043 C C . ALA A 1 128 ? 7.581 -7.882 -6.117 1.00 93.25 128 ALA A C 1
ATOM 1045 O O . ALA A 1 128 ? 7.303 -8.284 -7.238 1.00 93.25 128 ALA A O 1
ATOM 1046 N N . ILE A 1 129 ? 8.707 -8.217 -5.482 1.00 93.06 129 ILE A N 1
ATOM 1047 C CA . ILE A 1 129 ? 9.742 -9.105 -6.028 1.00 93.06 129 ILE A CA 1
ATOM 1048 C C . ILE A 1 129 ? 9.174 -10.498 -6.290 1.00 93.06 129 ILE A C 1
ATOM 1050 O O . ILE A 1 129 ? 9.326 -10.999 -7.400 1.00 93.06 129 ILE A O 1
ATOM 1054 N N . GLU A 1 130 ? 8.477 -11.090 -5.318 1.00 92.44 130 GLU A N 1
ATOM 1055 C CA . GLU A 1 130 ? 7.859 -12.415 -5.468 1.00 92.44 130 GLU A CA 1
ATOM 1056 C C . GLU A 1 130 ? 6.909 -12.444 -6.677 1.00 92.44 130 GLU A C 1
ATOM 1058 O O . GLU A 1 130 ? 7.059 -13.251 -7.594 1.00 92.44 130 GLU A O 1
ATOM 1063 N N . GLN A 1 131 ? 5.993 -11.476 -6.753 1.00 90.75 131 GLN A N 1
ATOM 1064 C CA . GLN A 1 131 ? 5.050 -11.366 -7.869 1.00 90.75 131 GLN A CA 1
ATOM 1065 C C . GLN A 1 131 ? 5.727 -11.009 -9.201 1.00 90.75 131 GLN A C 1
ATOM 1067 O O . GLN A 1 131 ? 5.261 -11.410 -10.275 1.00 90.75 131 GLN A O 1
ATOM 1072 N N . TRP A 1 132 ? 6.821 -10.246 -9.156 1.00 91.56 132 TRP A N 1
ATOM 1073 C CA . TRP A 1 132 ? 7.615 -9.884 -10.326 1.00 91.56 132 TRP A CA 1
ATOM 1074 C C . TRP A 1 132 ? 8.283 -11.112 -10.923 1.00 91.56 132 TRP A C 1
ATOM 1076 O O . TRP A 1 132 ? 8.188 -11.326 -12.130 1.00 91.56 132 TRP A O 1
ATOM 1086 N N . GLU A 1 133 ? 8.897 -11.949 -10.091 1.00 87.31 133 GLU A N 1
ATOM 1087 C CA . GLU A 1 133 ? 9.499 -13.202 -10.527 1.00 87.31 133 GLU A CA 1
ATOM 1088 C C . GLU A 1 133 ? 8.459 -14.130 -11.154 1.00 87.31 133 GLU A C 1
ATOM 1090 O O . GLU A 1 133 ? 8.688 -14.627 -12.254 1.00 87.31 133 GLU A O 1
ATOM 1095 N N . GLU A 1 134 ? 7.286 -14.292 -10.539 1.00 86.50 134 GLU A N 1
ATOM 1096 C CA . GLU A 1 134 ? 6.207 -15.123 -11.090 1.00 86.50 134 GLU A CA 1
ATOM 1097 C C . GLU A 1 134 ? 5.699 -14.615 -12.451 1.00 86.50 134 GLU A C 1
ATOM 1099 O O . GLU A 1 134 ? 5.498 -15.393 -13.387 1.00 86.50 134 GLU A O 1
ATOM 1104 N N . THR A 1 135 ? 5.506 -13.301 -12.584 1.00 87.62 135 THR A N 1
ATOM 1105 C CA . THR A 1 135 ? 4.829 -12.709 -13.750 1.00 87.62 135 THR A CA 1
ATOM 1106 C C . THR A 1 135 ? 5.785 -12.426 -14.911 1.00 87.62 135 THR A C 1
ATOM 1108 O O . THR A 1 135 ? 5.454 -12.626 -16.086 1.00 87.62 135 THR A O 1
ATOM 1111 N N . VAL A 1 136 ? 6.980 -11.921 -14.605 1.00 88.31 136 VAL A N 1
ATOM 1112 C CA . VAL A 1 136 ? 7.919 -11.396 -15.603 1.00 88.31 136 VAL A CA 1
ATOM 1113 C C . VAL A 1 136 ? 8.819 -12.489 -16.145 1.00 88.31 136 VAL A C 1
ATOM 1115 O O . VAL A 1 136 ? 9.057 -12.522 -17.349 1.00 88.31 136 VAL A O 1
ATOM 1118 N N . LEU A 1 137 ? 9.276 -13.419 -15.305 1.00 84.31 137 LEU A N 1
ATOM 1119 C CA . LEU A 1 137 ? 10.232 -14.447 -15.710 1.00 84.31 137 LEU A CA 1
ATOM 1120 C C . LEU A 1 137 ? 9.749 -15.260 -16.913 1.00 84.31 137 LEU A C 1
ATOM 1122 O O . LEU A 1 137 ? 10.464 -15.374 -17.909 1.00 84.31 137 LEU A O 1
ATOM 1126 N N . LEU A 1 138 ? 8.547 -15.836 -16.807 1.00 81.62 138 LEU A N 1
ATOM 1127 C CA . LEU A 1 138 ? 7.979 -16.671 -17.862 1.00 81.62 138 LEU A CA 1
ATOM 1128 C C . LEU A 1 138 ? 7.768 -15.848 -19.135 1.00 81.62 138 LEU A C 1
ATOM 1130 O O . LEU A 1 138 ? 8.114 -16.290 -20.227 1.00 81.62 138 LEU A O 1
ATOM 1134 N N . THR A 1 139 ? 7.257 -14.629 -18.985 1.00 81.12 139 THR A N 1
ATOM 1135 C CA . THR A 1 139 ? 7.002 -13.715 -20.100 1.00 81.12 139 THR A CA 1
ATOM 1136 C C . THR A 1 139 ? 8.295 -13.352 -20.837 1.00 81.12 139 THR A C 1
ATOM 1138 O O . THR A 1 139 ? 8.357 -13.472 -22.059 1.00 81.12 139 THR A O 1
ATOM 1141 N N . CYS A 1 140 ? 9.357 -12.982 -20.117 1.00 84.38 140 CYS A N 1
ATOM 1142 C CA . CYS A 1 140 ? 10.670 -12.693 -20.697 1.00 84.38 140 CYS A CA 1
ATOM 1143 C C . CYS A 1 140 ? 11.278 -13.931 -21.366 1.00 84.38 140 CYS A C 1
ATOM 1145 O O . CYS A 1 140 ? 11.802 -13.825 -22.471 1.00 84.38 140 CYS A O 1
ATOM 1147 N N . ALA A 1 141 ? 11.165 -15.113 -20.752 1.00 81.81 141 ALA A N 1
ATOM 1148 C CA . ALA A 1 141 ? 11.660 -16.355 -21.346 1.00 81.81 141 ALA A CA 1
ATOM 1149 C C . ALA A 1 141 ? 10.958 -16.674 -22.674 1.00 81.81 141 ALA A C 1
ATOM 1151 O O . ALA A 1 141 ? 11.621 -17.009 -23.655 1.00 81.81 141 ALA A O 1
ATOM 1152 N N . LEU A 1 142 ? 9.630 -16.526 -22.718 1.00 84.00 142 LEU A N 1
ATOM 1153 C CA . LEU A 1 142 ? 8.824 -16.776 -23.912 1.00 84.00 142 LEU A CA 1
ATOM 1154 C C . LEU A 1 142 ? 9.102 -15.765 -25.031 1.00 84.00 142 LEU A C 1
ATOM 1156 O O . LEU A 1 142 ? 9.188 -16.155 -26.191 1.00 84.00 142 LEU A O 1
ATOM 1160 N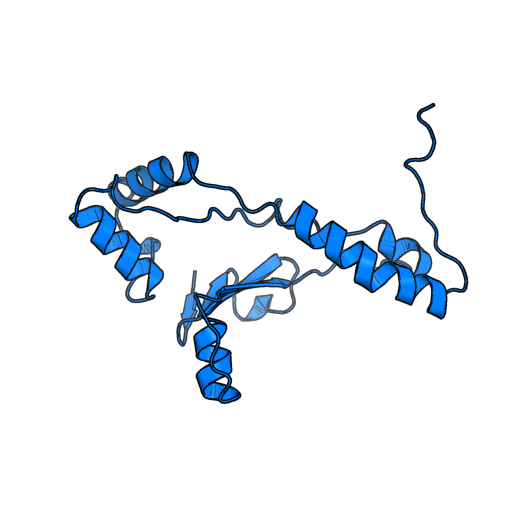 N . LEU A 1 143 ? 9.233 -14.478 -24.700 1.00 84.31 143 LEU A N 1
ATOM 1161 C CA . LEU A 1 143 ? 9.391 -13.415 -25.697 1.00 84.31 143 LEU A CA 1
ATOM 1162 C C . LEU A 1 143 ? 10.829 -13.266 -26.200 1.00 84.31 143 LEU A C 1
ATOM 1164 O O . LEU A 1 143 ? 11.038 -12.986 -27.379 1.00 84.31 143 LEU A O 1
ATOM 1168 N N . CYS A 1 144 ? 11.818 -13.434 -25.322 1.00 82.81 144 CYS A N 1
ATOM 1169 C CA . CYS A 1 144 ? 13.225 -13.188 -25.640 1.00 82.81 144 CYS A CA 1
ATOM 1170 C C . CYS A 1 144 ? 14.007 -14.479 -25.935 1.00 82.81 144 CYS A C 1
ATOM 1172 O O . CYS A 1 144 ? 15.149 -14.410 -26.385 1.00 82.81 144 CYS A O 1
ATOM 1174 N N . GLY A 1 145 ? 13.443 -15.661 -25.649 1.00 76.94 145 GLY A N 1
ATOM 1175 C CA . GLY A 1 145 ? 14.110 -16.963 -25.801 1.00 76.94 145 GLY A CA 1
ATOM 1176 C C . GLY A 1 145 ? 15.292 -17.194 -24.847 1.00 76.94 145 GLY A C 1
ATOM 1177 O O . GLY A 1 145 ? 15.912 -18.257 -24.876 1.00 76.94 145 GLY A O 1
ATOM 1178 N N . ARG A 1 146 ? 15.629 -16.198 -24.018 1.00 71.00 146 ARG A N 1
ATOM 1179 C CA . ARG A 1 146 ? 16.681 -16.189 -22.993 1.00 71.00 146 ARG A CA 1
ATOM 1180 C C . ARG A 1 146 ? 16.267 -15.230 -21.880 1.00 71.00 146 ARG A C 1
ATOM 1182 O O . ARG A 1 146 ? 15.614 -14.225 -22.147 1.00 71.00 146 ARG A O 1
ATOM 1189 N N . VAL A 1 147 ? 16.679 -15.521 -20.649 1.00 65.94 147 VAL A N 1
ATOM 1190 C CA . VAL A 1 147 ? 16.508 -14.618 -19.503 1.00 65.94 147 VAL A CA 1
ATOM 1191 C C . VAL A 1 147 ? 17.872 -14.366 -18.885 1.00 65.94 147 VAL A C 1
ATOM 1193 O O . VAL A 1 147 ? 18.551 -15.315 -18.495 1.00 65.94 147 VAL A O 1
ATOM 1196 N N . ASN A 1 148 ? 18.259 -13.097 -18.761 1.00 68.94 148 ASN A N 1
ATOM 1197 C CA . ASN A 1 148 ? 19.473 -12.727 -18.047 1.00 68.94 148 ASN A CA 1
ATOM 1198 C C . ASN A 1 148 ? 19.181 -12.716 -16.545 1.00 68.94 148 ASN A C 1
ATOM 1200 O O . ASN A 1 148 ? 18.718 -11.722 -15.988 1.00 68.94 148 ASN A O 1
ATOM 1204 N N . ARG A 1 149 ? 19.450 -13.836 -15.873 1.00 63.56 149 ARG A N 1
ATOM 1205 C CA . ARG A 1 149 ? 19.545 -13.882 -14.411 1.00 63.56 149 ARG A CA 1
ATOM 1206 C C . ARG A 1 149 ? 21.013 -13.698 -14.027 1.00 63.56 149 ARG A C 1
ATOM 1208 O O . ARG A 1 149 ? 21.819 -14.578 -14.288 1.00 63.56 149 ARG A O 1
ATOM 1215 N N . THR A 1 150 ? 21.372 -12.574 -13.423 1.00 56.16 150 THR A N 1
ATOM 1216 C CA . THR A 1 150 ? 22.690 -12.356 -12.795 1.00 56.16 150 THR A CA 1
ATOM 1217 C C . THR A 1 150 ? 22.449 -11.547 -11.517 1.00 56.16 150 THR A C 1
ATOM 1219 O O . THR A 1 150 ? 21.788 -10.520 -11.613 1.00 56.16 150 THR A O 1
ATOM 1222 N N . ALA A 1 151 ? 22.890 -11.904 -10.306 1.00 48.53 151 ALA A N 1
ATOM 1223 C CA . ALA A 1 151 ? 23.665 -13.046 -9.823 1.00 48.53 151 ALA A CA 1
ATOM 1224 C C . ALA A 1 151 ? 23.282 -13.341 -8.352 1.00 48.53 151 ALA A C 1
ATOM 1226 O O . ALA A 1 151 ? 23.251 -12.432 -7.524 1.00 48.53 151 ALA A O 1
ATOM 1227 N N . LYS A 1 152 ? 23.010 -14.612 -8.030 1.00 43.09 152 LYS A N 1
ATOM 1228 C CA . LYS A 1 152 ? 23.029 -15.161 -6.658 1.00 43.09 152 LYS A CA 1
ATOM 1229 C C . LYS A 1 152 ? 23.711 -16.541 -6.596 1.00 43.09 152 LYS A C 1
ATOM 1231 O O . LYS A 1 152 ? 23.571 -17.236 -5.600 1.00 43.09 152 LYS A O 1
ATOM 1236 N N . ASP A 1 153 ? 24.477 -16.892 -7.633 1.00 42.66 153 ASP A N 1
ATOM 1237 C CA . ASP A 1 153 ? 25.171 -18.185 -7.765 1.00 42.66 153 ASP A CA 1
ATOM 1238 C C . ASP A 1 153 ? 26.694 -18.088 -7.526 1.00 42.66 153 ASP A C 1
ATOM 1240 O O . ASP A 1 153 ? 27.441 -18.989 -7.891 1.00 42.66 153 ASP A O 1
ATOM 1244 N N . GLU A 1 154 ? 27.176 -17.027 -6.872 1.00 37.78 154 GLU A N 1
ATOM 1245 C CA . GLU A 1 154 ? 28.564 -16.936 -6.384 1.00 37.78 154 GLU A CA 1
ATOM 1246 C C . GLU A 1 154 ? 28.584 -16.735 -4.864 1.00 37.78 154 GLU A C 1
ATOM 1248 O O . GLU A 1 154 ? 28.921 -15.674 -4.346 1.00 37.78 154 GLU A O 1
ATOM 1253 N N . ALA A 1 155 ? 28.169 -17.769 -4.136 1.00 38.12 155 ALA A N 1
ATOM 1254 C CA . ALA A 1 155 ? 28.529 -17.959 -2.734 1.00 38.12 155 ALA A CA 1
ATOM 1255 C C . ALA A 1 155 ? 28.471 -19.457 -2.408 1.00 38.12 155 ALA A C 1
ATOM 1257 O O . ALA A 1 155 ? 27.490 -19.946 -1.847 1.00 38.12 155 ALA A O 1
ATOM 1258 N N . CYS A 1 156 ? 29.519 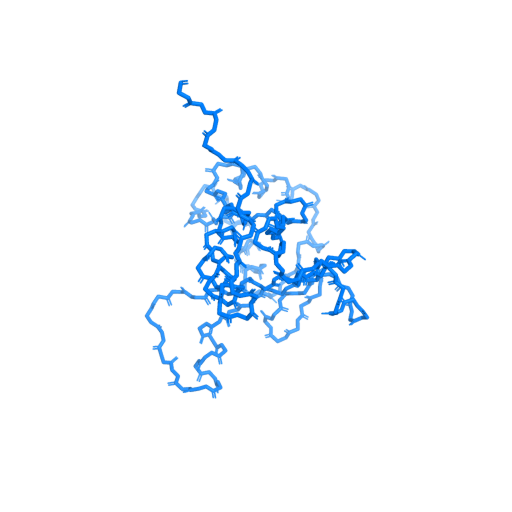-20.183 -2.793 1.00 34.38 156 CYS A N 1
ATOM 1259 C CA . CYS A 1 156 ? 29.868 -21.471 -2.207 1.00 34.38 156 CYS A CA 1
ATOM 1260 C C . CYS A 1 156 ? 31.383 -21.539 -2.017 1.00 34.38 156 CYS A C 1
ATOM 1262 O O . CYS A 1 156 ? 32.102 -21.049 -2.917 1.00 34.38 156 CYS A O 1
#

Organism: NCBI:txid1300222

Foldseek 3Di:
DDDDPQKDWDDDPVCCQPFFTKIKHFVQVVCCVPPVDHDPDGDIDIDGHDDDPDDDPLLCQLVDFDDNVVRDKDFDDPDPVVDDPVLSVVVVCCNRVVDPPVPDDVVSVVVVVVSRVPTDIDRPRVVRNVVSCVPSVVVSCVPVVHHDDDDDPPDD

pLDDT: mean 86.77, std 10.89, range [34.38, 95.62]

Sequence (156 aa):
MNLYEGTRYFGGKSQRQQAGYCRVYDKKKEQEERKGKKTVGELTRVEIVYRPAEKIPMESLIQHPPQFNNLYFCQVLNDLTPLKPEKRAIVLAVQNGLMTMDEFTPHHKRTIAELLKSQEVVDFDSIAIEQWEETVLLTCALLCGRVNRTAKDEAC

Radius of gyration: 19.57 Å; chains: 1; bounding box: 52×40×50 Å

Secondary structure (DSSP, 8-state):
-EEETTEEEES-GGGTTSTT-EEEEEHHHHHHHHH----SS--EEEEE----SSPPPGGGGGG-----TTT--EEE----TTS-HHHHHHHHHHHTTSS-GGGS-HHHHHHHHHHHTTSEEE-HHHHHHHHHHHHHHHHHHHHHS-----SS----